Protein AF-A0A396SCF5-F1 (afdb_monomer)

Nearest PDB structures (foldseek):
  2j04-assembly2_D  TM=2.952E-01  e=4.694E+00  Saccharomyces cerevisiae

Structure (mmCIF, N/CA/C/O backbone):
data_AF-A0A396SCF5-F1
#
_entry.id   AF-A0A396SCF5-F1
#
loop_
_atom_site.group_PDB
_atom_site.id
_atom_site.type_symbol
_atom_site.label_atom_id
_atom_site.label_alt_id
_atom_site.label_comp_id
_atom_site.label_asym_id
_atom_site.label_entity_id
_atom_site.label_seq_id
_atom_site.pdbx_PDB_ins_code
_atom_site.Cartn_x
_atom_site.Cartn_y
_atom_site.Cartn_z
_atom_site.occupancy
_atom_site.B_iso_or_equiv
_atom_site.auth_seq_id
_atom_site.auth_comp_id
_atom_site.auth_asym_id
_atom_site.auth_atom_id
_atom_site.pdbx_PDB_model_num
ATOM 1 N N . MET A 1 1 ? 5.633 9.721 -2.299 1.00 67.88 1 MET A N 1
ATOM 2 C CA . MET A 1 1 ? 4.236 10.074 -1.932 1.00 67.88 1 MET A CA 1
ATOM 3 C C . MET A 1 1 ? 4.046 9.865 -0.438 1.00 67.88 1 MET A C 1
ATOM 5 O O . MET A 1 1 ? 4.167 8.734 0.013 1.00 67.88 1 MET A O 1
ATOM 9 N N . ALA A 1 2 ? 3.704 10.906 0.323 1.00 74.06 2 ALA A N 1
ATOM 10 C CA . ALA A 1 2 ? 3.359 10.746 1.736 1.00 74.06 2 ALA A CA 1
ATOM 11 C C . ALA A 1 2 ? 1.937 10.184 1.880 1.00 74.06 2 ALA A C 1
ATOM 13 O O . ALA A 1 2 ? 0.977 10.773 1.382 1.00 74.06 2 ALA A O 1
ATOM 14 N N . ILE A 1 3 ? 1.805 9.040 2.548 1.00 79.25 3 ILE A N 1
ATOM 15 C CA . ILE A 1 3 ? 0.513 8.408 2.808 1.00 79.25 3 ILE A CA 1
ATOM 16 C C . ILE A 1 3 ? -0.052 8.999 4.111 1.00 79.25 3 ILE A C 1
ATOM 18 O O . ILE A 1 3 ? 0.604 8.906 5.148 1.00 79.25 3 ILE A O 1
ATOM 22 N N . PRO A 1 4 ? -1.242 9.620 4.102 1.00 83.75 4 PRO A N 1
ATOM 23 C CA . PRO A 1 4 ? -1.746 10.375 5.247 1.00 83.75 4 PRO A CA 1
ATOM 24 C C . PRO A 1 4 ? -2.433 9.480 6.301 1.00 83.75 4 PRO A C 1
ATOM 26 O O . PRO A 1 4 ? -3.625 9.644 6.565 1.00 83.75 4 PRO A O 1
ATOM 29 N N . PHE A 1 5 ? -1.689 8.562 6.926 1.00 84.38 5 PHE A N 1
ATOM 30 C CA . PHE A 1 5 ? -2.189 7.634 7.963 1.00 84.38 5 PHE A CA 1
ATOM 31 C C . PHE A 1 5 ? -2.769 8.328 9.212 1.00 84.38 5 PHE A C 1
ATOM 33 O O . PHE A 1 5 ? -3.667 7.801 9.879 1.00 84.38 5 PHE A O 1
ATOM 40 N N . ASP A 1 6 ? -2.292 9.539 9.504 1.00 84.94 6 ASP A N 1
ATOM 41 C CA . ASP A 1 6 ? -2.801 10.376 10.593 1.00 84.94 6 ASP A CA 1
ATOM 42 C C . ASP A 1 6 ? -4.240 10.859 10.323 1.00 84.94 6 ASP A C 1
ATOM 44 O O . ASP A 1 6 ? -5.088 10.877 11.215 1.00 84.94 6 ASP A O 1
ATOM 48 N N . LYS A 1 7 ? -4.555 11.154 9.054 1.00 84.88 7 LYS A N 1
ATOM 49 C CA . LYS A 1 7 ? -5.842 11.735 8.637 1.00 84.88 7 LYS A CA 1
ATOM 50 C C . LYS A 1 7 ? -6.851 10.703 8.144 1.00 84.88 7 LYS A C 1
ATOM 52 O O . LYS A 1 7 ? -8.049 10.948 8.241 1.00 84.88 7 LYS A O 1
ATOM 57 N N . TYR A 1 8 ? -6.388 9.577 7.608 1.00 87.50 8 TYR A N 1
ATOM 58 C CA . TYR A 1 8 ? -7.241 8.578 6.966 1.00 87.50 8 TYR A CA 1
ATOM 59 C C . TYR A 1 8 ? -7.003 7.190 7.545 1.00 87.50 8 TYR A C 1
ATOM 61 O O . TYR A 1 8 ? -5.884 6.828 7.904 1.00 87.50 8 TYR A O 1
ATOM 69 N N . THR A 1 9 ? -8.063 6.389 7.594 1.00 88.94 9 THR A N 1
ATOM 70 C CA . THR A 1 9 ? -7.927 4.937 7.744 1.00 88.94 9 THR A CA 1
ATOM 71 C C . THR A 1 9 ? -7.818 4.346 6.350 1.00 88.94 9 THR A C 1
ATOM 73 O O . THR A 1 9 ? -8.712 4.550 5.528 1.00 88.94 9 THR A O 1
ATOM 76 N N . ILE A 1 10 ? -6.718 3.655 6.070 1.00 90.62 10 ILE A N 1
ATOM 77 C CA . ILE A 1 10 ? -6.396 3.212 4.717 1.00 90.62 10 ILE A CA 1
ATOM 78 C C . ILE A 1 10 ? -6.638 1.721 4.610 1.00 90.62 10 ILE A C 1
ATOM 80 O O . ILE A 1 10 ? -6.109 0.936 5.392 1.00 90.62 10 ILE A O 1
ATOM 84 N N . TYR A 1 11 ? -7.424 1.348 3.615 1.00 91.75 11 TYR A N 1
ATOM 85 C CA . TYR A 1 11 ? -7.645 -0.030 3.229 1.00 91.75 11 TYR A CA 1
ATOM 86 C C . TYR A 1 11 ? -7.123 -0.233 1.821 1.00 91.75 11 TYR A C 1
ATOM 88 O O . TYR A 1 11 ? -7.188 0.665 0.979 1.00 91.75 11 TYR A O 1
ATOM 96 N N . ILE A 1 12 ? -6.617 -1.426 1.565 1.00 91.56 12 ILE A N 1
ATOM 97 C CA . ILE A 1 12 ? -6.127 -1.823 0.262 1.00 91.56 12 ILE A CA 1
ATOM 98 C C . ILE A 1 12 ? -6.791 -3.122 -0.173 1.00 91.56 12 ILE A C 1
ATOM 100 O O . ILE A 1 12 ? -7.094 -3.980 0.655 1.00 91.56 12 ILE A O 1
ATOM 104 N N . THR A 1 13 ? -6.990 -3.271 -1.475 1.00 92.00 13 THR A N 1
ATOM 105 C CA . THR A 1 13 ? -7.385 -4.546 -2.082 1.00 92.00 13 THR A CA 1
ATOM 106 C C . THR A 1 13 ? -6.331 -4.986 -3.078 1.00 92.00 13 THR A C 1
ATOM 108 O O . THR A 1 13 ? -5.773 -4.169 -3.819 1.00 92.00 13 THR A O 1
ATOM 111 N N . LEU A 1 14 ? -6.041 -6.280 -3.044 1.00 88.12 14 LEU A N 1
ATOM 112 C CA . LEU A 1 14 ? -5.079 -6.952 -3.912 1.00 88.12 14 LEU A CA 1
ATOM 113 C C . LEU A 1 14 ? -5.829 -7.833 -4.924 1.00 88.12 14 LEU A C 1
ATOM 115 O O . LEU A 1 14 ? -7.055 -7.782 -4.998 1.00 88.12 14 LEU A O 1
ATOM 119 N N . ASP A 1 15 ? -5.103 -8.625 -5.714 1.00 83.94 15 ASP A N 1
ATOM 120 C CA . ASP A 1 15 ? -5.691 -9.491 -6.752 1.00 83.94 15 ASP A CA 1
ATOM 121 C C . ASP A 1 15 ? -6.588 -10.606 -6.188 1.00 83.94 15 ASP A C 1
ATOM 123 O O . ASP A 1 15 ? -7.375 -11.204 -6.913 1.00 83.94 15 ASP A O 1
ATOM 127 N N . ASP A 1 16 ? -6.478 -10.893 -4.893 1.00 84.75 16 ASP A N 1
ATOM 128 C CA . ASP A 1 16 ? -7.262 -11.895 -4.172 1.00 84.75 16 ASP A CA 1
ATOM 129 C C . ASP A 1 16 ? -8.650 -11.407 -3.705 1.00 84.75 16 ASP A C 1
ATOM 131 O O . ASP A 1 16 ? -9.292 -12.101 -2.916 1.00 84.75 16 ASP A O 1
ATOM 135 N N . ASP A 1 17 ? -9.111 -10.232 -4.161 1.00 79.44 17 ASP A N 1
ATOM 136 C CA . ASP A 1 17 ? -10.403 -9.594 -3.810 1.00 79.44 17 ASP A CA 1
ATOM 137 C C . ASP A 1 17 ? -10.619 -9.365 -2.297 1.00 79.44 17 ASP A C 1
ATOM 139 O O . ASP A 1 17 ? -11.686 -8.952 -1.837 1.00 79.44 17 ASP A O 1
ATOM 143 N N . LYS A 1 18 ? -9.581 -9.598 -1.491 1.00 89.00 18 LYS A N 1
ATOM 144 C CA . LYS A 1 18 ? -9.590 -9.382 -0.048 1.00 89.00 18 LYS A CA 1
ATOM 145 C C . LYS A 1 18 ? -9.229 -7.947 0.288 1.00 89.00 18 LYS A C 1
ATOM 147 O O . LYS A 1 18 ? -8.457 -7.286 -0.411 1.00 89.00 18 LYS A O 1
ATOM 152 N N . ILE A 1 19 ? -9.765 -7.493 1.415 1.00 91.19 19 ILE A N 1
ATOM 153 C CA . ILE A 1 19 ? -9.541 -6.157 1.950 1.00 91.19 19 ILE A CA 1
ATOM 154 C C . ILE A 1 19 ? -8.548 -6.259 3.102 1.00 91.19 19 ILE A C 1
ATOM 156 O O . ILE A 1 19 ? -8.726 -7.047 4.031 1.00 91.19 19 ILE A O 1
ATOM 160 N N . TYR A 1 20 ? -7.517 -5.425 3.061 1.00 92.12 20 TYR A N 1
ATOM 161 C CA . TYR A 1 20 ? -6.524 -5.324 4.118 1.00 92.12 20 TYR A CA 1
ATOM 162 C C . TYR A 1 20 ? -6.491 -3.902 4.666 1.00 92.12 20 TYR A C 1
ATOM 164 O O . TYR A 1 20 ? -6.428 -2.944 3.900 1.00 92.12 20 TYR A O 1
ATOM 172 N N . GLU A 1 21 ? -6.507 -3.743 5.984 1.00 92.25 21 GLU A N 1
ATOM 173 C CA . GLU A 1 21 ? -6.212 -2.463 6.629 1.00 92.25 21 GLU A CA 1
ATOM 174 C C . GLU A 1 21 ? -4.699 -2.235 6.595 1.00 92.25 21 GLU A C 1
ATOM 176 O O . GLU A 1 21 ? -3.933 -3.059 7.100 1.00 92.25 21 GLU A O 1
ATOM 181 N N . LEU A 1 22 ? -4.267 -1.128 5.993 1.00 91.56 22 LEU A N 1
ATOM 182 C CA . LEU A 1 22 ? -2.863 -0.746 5.906 1.00 91.56 22 LEU A CA 1
ATOM 183 C C . LEU A 1 22 ? -2.493 0.136 7.103 1.00 91.56 22 LEU A C 1
ATOM 185 O O . LEU A 1 22 ? -3.090 1.195 7.321 1.00 91.56 22 LEU A O 1
ATOM 189 N N . LYS A 1 23 ? -1.483 -0.290 7.859 1.00 90.00 23 LYS A N 1
ATOM 190 C CA . LYS A 1 23 ? -0.909 0.470 8.976 1.00 90.00 23 LYS A CA 1
ATOM 191 C C . LYS A 1 23 ? 0.207 1.395 8.508 1.00 90.00 23 LYS A C 1
ATOM 193 O O . LYS A 1 23 ? 0.735 1.247 7.409 1.00 90.00 23 LYS A O 1
ATOM 198 N N . GLU A 1 24 ? 0.583 2.336 9.370 1.00 87.25 24 GLU A N 1
ATOM 199 C CA . GLU A 1 24 ? 1.639 3.318 9.092 1.00 87.25 24 GLU A CA 1
ATOM 200 C C . GLU A 1 24 ? 3.009 2.668 8.843 1.00 87.25 24 GLU A C 1
ATOM 202 O O . GLU A 1 24 ? 3.787 3.132 8.011 1.00 87.25 24 GLU A O 1
ATOM 207 N N . ASP A 1 25 ? 3.272 1.533 9.490 1.00 86.88 25 ASP A N 1
ATOM 208 C CA . ASP A 1 25 ? 4.456 0.700 9.274 1.00 86.88 25 ASP A CA 1
ATOM 209 C C . ASP A 1 25 ? 4.364 -0.188 8.013 1.00 86.88 25 ASP A C 1
ATOM 211 O O . ASP A 1 25 ? 5.266 -0.978 7.742 1.00 86.88 25 ASP A O 1
ATOM 215 N N . PHE A 1 26 ? 3.307 -0.024 7.209 1.00 85.44 26 PHE A N 1
ATOM 216 C CA . PHE A 1 26 ? 2.968 -0.810 6.017 1.00 85.44 26 PHE A CA 1
ATOM 217 C C . PHE A 1 26 ? 2.584 -2.275 6.278 1.00 85.44 26 PHE A C 1
ATOM 219 O O . PHE A 1 26 ? 2.377 -3.027 5.318 1.00 85.44 26 PHE A O 1
ATOM 226 N N . SER A 1 27 ? 2.410 -2.684 7.539 1.00 87.81 27 SER A N 1
ATOM 227 C CA . SER A 1 27 ? 1.733 -3.946 7.849 1.00 87.81 27 SER A CA 1
ATOM 228 C C . SER A 1 27 ? 0.287 -3.931 7.366 1.00 87.81 27 SER A C 1
ATOM 230 O O . SER A 1 27 ? -0.375 -2.891 7.312 1.00 87.81 27 SER A O 1
ATOM 232 N N . LYS A 1 28 ? -0.199 -5.117 7.004 1.00 90.12 28 LYS A N 1
ATOM 233 C CA . LYS A 1 28 ? -1.527 -5.342 6.435 1.00 90.12 28 LYS A CA 1
ATOM 234 C C . LYS A 1 28 ? -2.269 -6.313 7.326 1.00 90.12 28 LYS A C 1
ATOM 236 O O . LYS A 1 28 ? -1.804 -7.431 7.533 1.00 90.12 28 LYS A O 1
ATOM 241 N N . GLU A 1 29 ? -3.422 -5.900 7.821 1.00 91.12 29 GLU A N 1
ATOM 242 C CA . GLU A 1 29 ? -4.316 -6.785 8.562 1.00 91.12 29 GLU A CA 1
ATOM 243 C C . GLU A 1 29 ? -5.501 -7.144 7.676 1.00 91.12 29 GLU A C 1
ATOM 245 O O . GLU A 1 29 ? -6.197 -6.256 7.189 1.00 91.12 29 GLU A O 1
ATOM 250 N N . LEU A 1 30 ? -5.729 -8.440 7.450 1.00 91.50 30 LEU A N 1
ATOM 251 C CA . LEU A 1 30 ? -6.909 -8.905 6.725 1.00 91.50 30 LEU A CA 1
ATOM 252 C C . LEU A 1 30 ? -8.165 -8.514 7.511 1.00 91.50 30 LEU A C 1
ATOM 254 O O . LEU A 1 30 ? -8.295 -8.857 8.688 1.00 91.50 30 LEU A O 1
ATOM 258 N N . VAL A 1 31 ? -9.095 -7.827 6.854 1.00 90.19 31 VAL A N 1
ATOM 259 C CA . VAL A 1 31 ? -10.373 -7.420 7.441 1.00 90.19 31 VAL A CA 1
ATOM 260 C C . VAL A 1 31 ? -11.531 -7.943 6.601 1.00 90.19 31 VAL A C 1
ATOM 262 O O . VAL A 1 31 ? -11.455 -8.002 5.377 1.00 90.19 31 VAL A O 1
ATOM 265 N N . ASN A 1 32 ? -12.624 -8.314 7.267 1.00 84.38 32 ASN A N 1
ATOM 266 C CA . ASN A 1 32 ? -13.834 -8.775 6.582 1.00 84.38 32 ASN A CA 1
ATOM 267 C C . ASN A 1 32 ? -14.680 -7.610 6.051 1.00 84.38 32 ASN A C 1
ATOM 269 O O . ASN A 1 32 ? -15.403 -7.768 5.073 1.00 84.38 32 ASN A O 1
ATOM 273 N N . GLU A 1 33 ? -14.598 -6.443 6.693 1.00 83.38 33 GLU A N 1
ATOM 274 C CA . GLU A 1 33 ? -15.384 -5.265 6.343 1.00 83.38 33 GLU A CA 1
ATOM 275 C C . GLU A 1 33 ? -14.601 -3.974 6.593 1.00 83.38 33 GLU A C 1
ATOM 277 O O . GLU A 1 33 ? -13.726 -3.892 7.460 1.00 83.38 33 GLU A O 1
ATOM 282 N N . ILE A 1 34 ? -14.929 -2.949 5.809 1.00 84.56 34 ILE A N 1
ATOM 283 C CA . ILE A 1 34 ? -14.358 -1.614 5.945 1.00 84.56 34 ILE A CA 1
ATOM 284 C C . ILE A 1 34 ? -15.060 -0.918 7.109 1.00 84.56 34 ILE A C 1
ATOM 286 O O . ILE A 1 34 ? -16.282 -0.768 7.101 1.00 84.56 34 ILE A O 1
ATOM 290 N N . LYS A 1 35 ? -14.291 -0.449 8.099 1.00 79.50 35 LYS A N 1
ATOM 291 C CA . LYS A 1 35 ? -14.858 0.293 9.232 1.00 79.50 35 LYS A CA 1
ATOM 292 C C . LYS A 1 35 ? -15.594 1.539 8.740 1.00 79.50 35 LYS A C 1
ATOM 294 O O . LYS A 1 35 ? -15.144 2.222 7.814 1.00 79.50 35 LYS A O 1
ATOM 299 N N . VAL A 1 36 ? -16.708 1.849 9.406 1.00 76.81 36 VAL A N 1
ATOM 300 C CA . VAL A 1 36 ? -17.536 3.021 9.105 1.00 76.81 36 VAL A CA 1
ATOM 301 C C . VAL A 1 36 ? -16.668 4.278 9.105 1.00 76.81 36 VAL A C 1
ATOM 303 O O . VAL A 1 36 ? -16.026 4.612 10.102 1.00 76.81 36 VAL A O 1
ATOM 306 N N . SER A 1 37 ? -16.655 4.964 7.964 1.00 79.69 37 SER A N 1
ATOM 307 C CA . SER A 1 37 ? -15.935 6.221 7.777 1.00 79.69 37 SER A CA 1
ATOM 308 C C . SER A 1 37 ? -16.472 7.267 8.750 1.00 79.69 37 SER A C 1
ATOM 310 O O . SER A 1 37 ? -17.681 7.497 8.818 1.00 79.69 37 SER A O 1
ATOM 312 N N . THR A 1 38 ? -15.585 7.906 9.511 1.00 78.62 38 THR A N 1
ATOM 313 C CA . THR A 1 38 ? -15.976 8.980 10.432 1.00 78.62 38 THR A CA 1
ATOM 314 C C . THR A 1 38 ? -15.502 10.328 9.894 1.00 78.62 38 THR A C 1
ATOM 316 O O . THR A 1 38 ? -14.448 10.389 9.265 1.00 78.62 38 THR A O 1
ATOM 319 N N . PRO A 1 39 ? -16.192 11.445 10.189 1.00 76.38 39 PRO A N 1
ATOM 320 C CA . PRO A 1 39 ? -15.746 12.773 9.756 1.00 76.38 39 PRO A CA 1
ATOM 321 C C . PRO A 1 39 ? -14.353 13.152 10.283 1.00 76.38 39 PRO A C 1
ATOM 323 O O . PRO A 1 39 ? -13.657 13.951 9.670 1.00 76.38 39 PRO A O 1
ATOM 326 N N . LYS A 1 40 ? -13.952 12.584 11.432 1.00 78.44 40 LYS A N 1
ATOM 327 C CA . LYS A 1 40 ? -12.632 12.800 12.045 1.00 78.44 40 LYS A CA 1
ATOM 328 C C . LYS A 1 40 ? -11.532 11.956 11.407 1.00 78.44 40 LYS A C 1
ATOM 330 O O . LYS A 1 40 ? -10.383 12.380 11.409 1.00 78.44 40 LYS A O 1
ATOM 335 N N . LYS A 1 41 ? -11.877 10.769 10.908 1.00 80.62 41 LYS A N 1
ATOM 336 C CA . LYS A 1 41 ? -10.949 9.852 10.254 1.00 80.62 41 LYS A CA 1
ATOM 337 C C . LYS A 1 41 ? -11.668 9.162 9.094 1.00 80.62 41 LYS A C 1
ATOM 339 O O . LYS A 1 41 ? -12.236 8.080 9.286 1.00 80.62 41 LYS A O 1
ATOM 344 N N . PRO A 1 42 ? -11.738 9.829 7.930 1.00 87.81 42 PRO A N 1
ATOM 345 C CA . PRO A 1 42 ? -12.354 9.259 6.748 1.00 87.81 42 PRO A CA 1
ATOM 346 C C . PRO A 1 42 ? -11.627 7.999 6.285 1.00 87.81 42 PRO A C 1
ATOM 348 O O . PRO A 1 42 ? -10.414 7.843 6.452 1.00 87.81 42 PRO A O 1
ATOM 351 N N . THR A 1 43 ? -12.391 7.107 5.672 1.00 88.94 43 THR A N 1
ATOM 352 C CA . THR A 1 43 ? -11.867 5.872 5.104 1.00 88.94 43 THR A CA 1
ATOM 353 C C . THR A 1 43 ? -11.421 6.079 3.663 1.00 88.94 43 THR A C 1
ATOM 355 O O . THR A 1 43 ? -12.157 6.642 2.855 1.00 88.94 43 THR A O 1
ATOM 358 N N . LEU A 1 44 ? -10.223 5.599 3.340 1.00 88.38 44 LEU A N 1
ATOM 359 C CA . LEU A 1 44 ? -9.655 5.639 2.002 1.00 88.38 44 LEU A CA 1
ATOM 360 C C . LEU A 1 44 ? -9.370 4.208 1.548 1.00 88.38 44 LEU A C 1
ATOM 362 O O . LEU A 1 44 ? -8.615 3.490 2.197 1.00 88.38 44 LEU A O 1
ATOM 366 N N . LEU A 1 45 ? -10.003 3.790 0.454 1.00 88.62 45 LEU A N 1
ATOM 367 C CA . LEU A 1 45 ? -9.854 2.456 -0.120 1.00 88.62 45 LEU A CA 1
ATOM 368 C C . LEU A 1 45 ? -9.057 2.560 -1.420 1.00 88.62 45 LEU A C 1
ATOM 370 O O . LEU A 1 45 ? -9.466 3.267 -2.339 1.00 88.62 45 LEU A O 1
ATOM 374 N N . LEU A 1 46 ? -7.920 1.874 -1.483 1.00 88.88 46 LEU A N 1
ATOM 375 C CA . LEU A 1 46 ? -7.068 1.805 -2.666 1.00 88.88 46 LEU A CA 1
ATOM 376 C C . LEU A 1 46 ? -7.175 0.418 -3.288 1.00 88.88 46 LEU A C 1
ATOM 378 O O . LEU A 1 46 ? -6.988 -0.595 -2.613 1.00 88.88 46 LEU A O 1
ATOM 382 N N . HIS A 1 47 ? -7.420 0.363 -4.589 1.00 89.81 47 HIS A N 1
ATOM 383 C CA . HIS A 1 47 ? -7.452 -0.902 -5.310 1.00 89.81 47 HIS A CA 1
ATOM 384 C C . HIS A 1 47 ? -6.186 -1.076 -6.133 1.00 89.81 47 HIS A C 1
ATOM 386 O O . HIS A 1 47 ? -5.810 -0.172 -6.881 1.00 89.81 47 HIS A O 1
ATOM 392 N N . LYS A 1 48 ? -5.562 -2.256 -6.069 1.00 89.06 48 LYS A N 1
ATOM 393 C CA . LYS A 1 48 ? -4.433 -2.585 -6.948 1.00 89.06 48 LYS A CA 1
ATOM 394 C C . LYS A 1 48 ? -4.794 -2.388 -8.426 1.00 89.06 48 LYS A C 1
ATOM 396 O O . LYS A 1 48 ? -4.013 -1.807 -9.169 1.00 89.06 48 LYS A O 1
ATOM 401 N N . GLN A 1 49 ? -6.020 -2.737 -8.821 1.00 87.25 49 GLN A N 1
ATOM 402 C CA . GLN A 1 49 ? -6.525 -2.511 -10.182 1.00 87.25 49 GLN A CA 1
ATOM 403 C C . GLN A 1 49 ? -6.487 -1.037 -10.619 1.00 87.25 49 GLN A C 1
ATOM 405 O O . GLN A 1 49 ? -6.236 -0.753 -11.788 1.00 87.25 49 GLN A O 1
ATOM 410 N N . GLN A 1 50 ? -6.697 -0.084 -9.700 1.00 86.94 50 GLN A N 1
ATOM 411 C CA . GLN A 1 50 ? -6.564 1.342 -10.018 1.00 86.94 50 GLN A CA 1
ATOM 412 C C . GLN A 1 50 ? -5.114 1.702 -10.335 1.00 86.94 50 GLN A C 1
ATOM 414 O O . GLN A 1 50 ? -4.874 2.499 -11.241 1.00 86.94 50 GLN A O 1
ATOM 419 N N . LEU A 1 51 ? -4.153 1.105 -9.618 1.00 87.44 51 LEU A N 1
ATOM 420 C CA . LEU A 1 51 ? -2.744 1.267 -9.949 1.00 87.44 51 LEU A CA 1
ATOM 421 C C . LEU A 1 51 ? -2.439 0.646 -11.311 1.00 87.44 51 LEU A C 1
ATOM 423 O O . LEU A 1 51 ? -1.805 1.309 -12.119 1.00 87.44 51 LEU A O 1
ATOM 427 N N . ASP A 1 52 ? -2.882 -0.582 -11.581 1.00 86.38 52 ASP A N 1
ATOM 428 C CA . ASP A 1 52 ? -2.608 -1.248 -12.861 1.00 86.38 52 ASP A CA 1
ATOM 429 C C . ASP A 1 52 ? -3.172 -0.457 -14.053 1.00 86.38 52 ASP A C 1
ATOM 431 O O . ASP A 1 52 ? -2.475 -0.269 -15.048 1.00 86.38 52 ASP A O 1
ATOM 435 N N . TYR A 1 53 ? -4.368 0.123 -13.917 1.00 86.56 53 TYR A N 1
ATOM 436 C CA . TYR A 1 53 ? -4.916 1.043 -14.917 1.00 86.56 53 TYR A CA 1
ATOM 437 C C . TYR A 1 53 ? -4.081 2.328 -15.055 1.00 86.56 53 TYR A C 1
ATOM 439 O O . TYR A 1 53 ? -3.765 2.770 -16.162 1.00 86.56 53 TYR A O 1
ATOM 447 N N . ALA A 1 54 ? -3.686 2.935 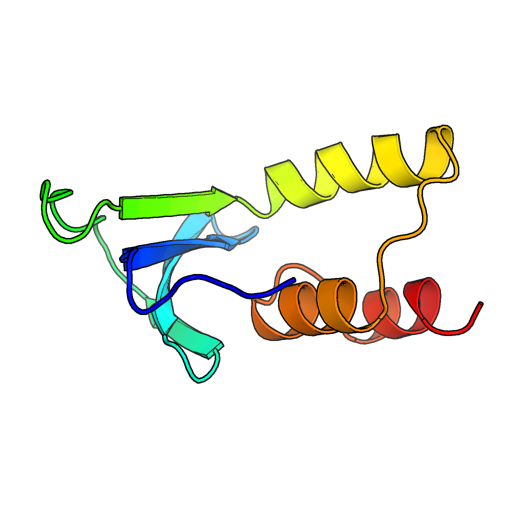-13.932 1.00 86.62 54 ALA A N 1
ATOM 448 C CA . ALA A 1 54 ? -2.875 4.148 -13.937 1.00 86.62 54 ALA A CA 1
ATOM 449 C C . ALA A 1 54 ? -1.466 3.911 -14.511 1.00 86.62 54 ALA A C 1
ATOM 451 O O . ALA A 1 54 ? -0.948 4.786 -15.202 1.00 86.62 54 ALA A O 1
ATOM 452 N N . LYS A 1 55 ? -0.865 2.730 -14.294 1.00 8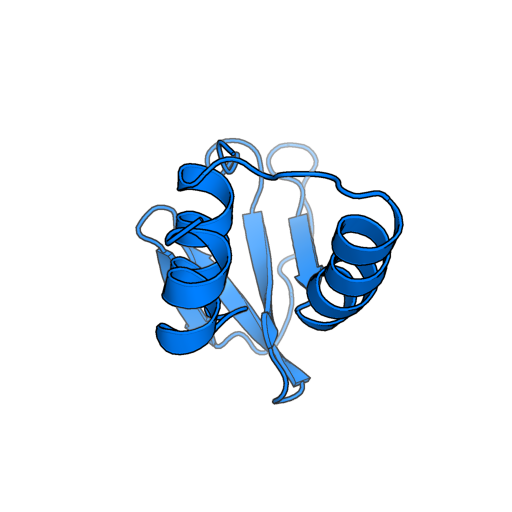4.00 55 LYS A N 1
ATOM 453 C CA . LYS A 1 55 ? 0.436 2.332 -14.859 1.00 84.00 55 LYS A CA 1
ATOM 454 C C . LYS A 1 55 ? 0.429 2.429 -16.379 1.00 84.00 55 LYS A C 1
ATOM 456 O O . LYS A 1 55 ? 1.358 3.013 -16.933 1.00 84.00 55 LYS A O 1
ATOM 461 N N . THR A 1 56 ? -0.609 1.909 -17.039 1.00 83.88 56 THR A N 1
ATOM 462 C CA . THR A 1 56 ? -0.757 2.014 -18.499 1.00 83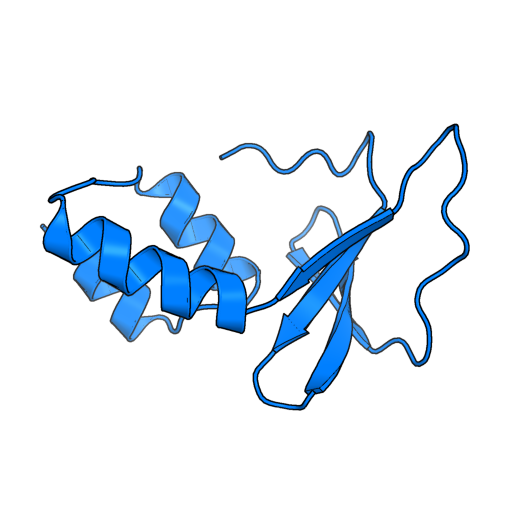.88 56 THR A CA 1
ATOM 463 C C . THR A 1 56 ? -0.700 3.474 -18.931 1.00 83.88 56 THR A C 1
ATOM 465 O O . THR A 1 56 ? 0.113 3.838 -19.778 1.00 83.88 56 THR A O 1
ATOM 468 N N . HIS A 1 57 ? -1.454 4.338 -18.251 1.00 83.81 57 HIS A N 1
ATOM 469 C CA . HIS A 1 57 ? -1.461 5.765 -18.546 1.00 83.81 57 HIS A CA 1
ATOM 470 C C . HIS A 1 57 ? -0.105 6.443 -18.284 1.00 83.81 57 HIS A C 1
ATOM 472 O O . HIS A 1 57 ? 0.320 7.291 -19.073 1.00 83.81 57 HIS A O 1
ATOM 478 N N . TYR A 1 58 ? 0.596 6.071 -17.207 1.00 83.94 58 TYR A N 1
ATOM 479 C CA . TYR A 1 58 ? 1.929 6.593 -16.899 1.00 83.94 58 TYR A CA 1
ATOM 480 C C . TYR A 1 58 ? 2.952 6.209 -17.968 1.00 8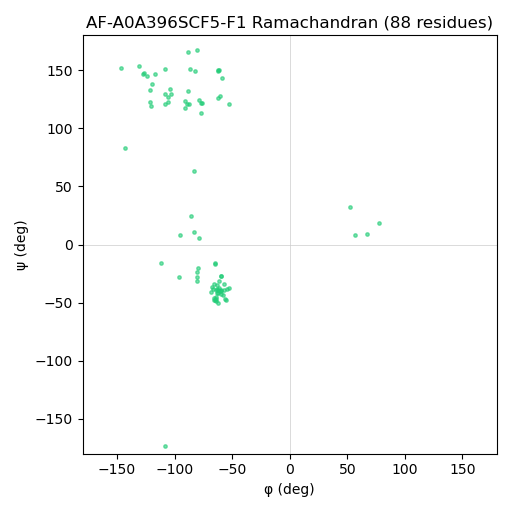3.94 58 TYR A C 1
ATOM 482 O O . TYR A 1 58 ? 3.753 7.051 -18.374 1.00 83.94 58 TYR A O 1
ATOM 490 N N . MET A 1 59 ? 2.898 4.968 -18.455 1.00 78.94 59 MET A N 1
ATOM 491 C CA . MET A 1 59 ? 3.761 4.490 -19.534 1.00 78.94 59 MET A CA 1
ATOM 492 C C . MET A 1 59 ? 3.473 5.213 -20.853 1.00 78.94 59 MET A C 1
ATOM 494 O O . MET A 1 59 ? 4.407 5.706 -21.484 1.00 78.94 59 MET A O 1
ATOM 498 N N . GLU A 1 60 ? 2.202 5.335 -21.243 1.00 84.25 60 GLU A N 1
ATOM 499 C CA . GLU A 1 60 ? 1.799 5.998 -22.492 1.00 84.25 60 GLU A CA 1
ATOM 500 C C . GLU A 1 60 ? 2.164 7.488 -22.512 1.00 84.25 60 GLU A C 1
ATOM 502 O O . GLU A 1 60 ? 2.604 8.009 -23.535 1.00 84.25 60 GLU A O 1
ATOM 507 N N . ASN A 1 61 ? 2.036 8.173 -21.372 1.00 83.44 61 ASN A N 1
ATOM 508 C CA . ASN A 1 61 ? 2.292 9.612 -21.268 1.00 83.44 61 ASN A CA 1
ATOM 509 C C . ASN A 1 61 ? 3.712 9.947 -20.787 1.00 83.44 61 ASN A C 1
ATOM 511 O O . ASN A 1 61 ? 4.007 11.110 -20.516 1.00 83.44 61 ASN A O 1
ATOM 515 N N . SER A 1 62 ? 4.603 8.953 -20.671 1.00 79.81 62 SER A N 1
ATOM 516 C CA . SER A 1 62 ? 5.968 9.129 -20.145 1.00 79.81 62 SER A CA 1
ATOM 517 C C . SER A 1 62 ? 6.019 9.823 -18.772 1.00 79.81 62 SER A C 1
ATOM 519 O O . SER A 1 62 ? 6.972 10.542 -18.457 1.00 79.81 62 SER A O 1
ATOM 521 N N . ILE A 1 63 ? 4.999 9.607 -17.937 1.00 80.44 63 ILE A N 1
ATOM 522 C CA . ILE A 1 63 ? 4.929 10.156 -16.582 1.00 80.44 63 ILE A CA 1
ATOM 523 C C . ILE A 1 63 ? 5.849 9.320 -15.694 1.00 80.44 63 ILE A C 1
ATOM 525 O O . ILE A 1 63 ? 5.594 8.144 -15.433 1.00 80.44 63 ILE A O 1
ATOM 529 N N . LYS A 1 64 ? 6.929 9.935 -15.209 1.00 78.94 64 LYS A N 1
ATOM 530 C CA . LYS A 1 64 ? 7.840 9.314 -14.245 1.00 78.94 64 LYS A CA 1
ATOM 531 C C . LYS A 1 64 ? 7.394 9.650 -12.827 1.00 78.94 64 LYS A C 1
ATOM 533 O O . LYS A 1 64 ? 7.398 10.814 -12.439 1.00 78.94 64 LYS A O 1
ATOM 538 N N . LEU A 1 65 ? 7.027 8.629 -12.059 1.00 82.00 65 LEU A N 1
ATOM 539 C CA . LEU A 1 65 ? 6.822 8.758 -10.618 1.00 82.00 65 LEU A CA 1
ATOM 540 C C . LEU A 1 65 ? 8.164 8.668 -9.885 1.00 82.00 65 LEU A C 1
ATOM 542 O O . LEU A 1 65 ? 9.063 7.941 -10.310 1.00 82.00 65 LEU A O 1
ATOM 546 N N . ASP A 1 66 ? 8.276 9.357 -8.752 1.00 85.81 66 ASP A N 1
ATOM 547 C CA . ASP A 1 66 ? 9.452 9.270 -7.891 1.00 85.81 66 ASP A CA 1
ATOM 548 C C . ASP A 1 66 ? 9.678 7.855 -7.345 1.00 85.81 66 ASP A C 1
ATOM 550 O O . ASP A 1 66 ? 8.735 7.112 -7.046 1.00 85.81 66 ASP A O 1
ATOM 554 N N . LYS A 1 67 ? 10.949 7.519 -7.096 1.00 85.12 67 LYS A N 1
ATOM 555 C CA . LYS A 1 67 ? 11.366 6.244 -6.490 1.00 85.12 67 LYS A CA 1
ATOM 556 C C . LYS A 1 67 ? 10.634 5.937 -5.182 1.00 85.12 67 LYS A C 1
ATOM 558 O O . LYS A 1 67 ? 10.291 4.786 -4.913 1.00 85.12 67 LYS A O 1
ATOM 563 N N . GLU A 1 68 ? 10.377 6.960 -4.369 1.00 87.38 68 GLU A N 1
ATOM 564 C CA . GLU A 1 68 ? 9.636 6.812 -3.114 1.00 87.38 68 GLU A CA 1
ATOM 565 C C . GLU A 1 68 ? 8.199 6.329 -3.355 1.00 87.38 68 GLU A C 1
ATOM 567 O O . GLU A 1 68 ? 7.692 5.483 -2.622 1.00 87.38 68 GLU A O 1
ATOM 572 N N . THR A 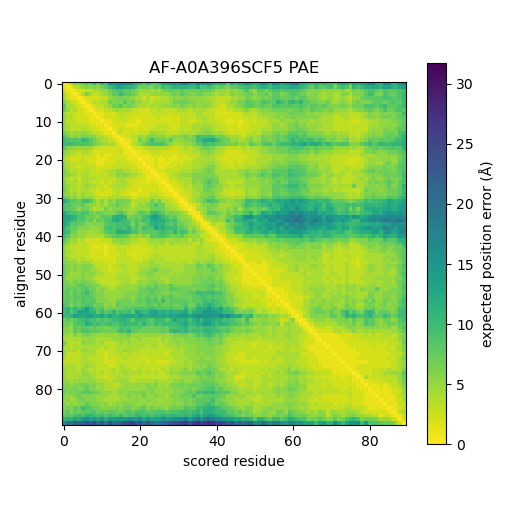1 69 ? 7.545 6.822 -4.406 1.00 87.19 69 THR A N 1
ATOM 573 C CA . THR A 1 69 ? 6.176 6.429 -4.754 1.00 87.19 69 THR A CA 1
ATOM 574 C C . THR A 1 69 ? 6.120 4.958 -5.165 1.00 87.19 69 THR A C 1
ATOM 576 O O . THR A 1 69 ? 5.303 4.212 -4.625 1.00 87.19 69 THR A O 1
ATOM 579 N N . TRP A 1 70 ? 7.046 4.502 -6.013 1.00 87.81 70 TRP A N 1
ATOM 580 C CA . TRP A 1 70 ? 7.161 3.079 -6.356 1.00 87.81 70 TRP A CA 1
ATOM 581 C C . TRP A 1 70 ? 7.484 2.207 -5.142 1.00 87.81 70 TRP A C 1
ATOM 583 O O . TRP A 1 70 ? 6.863 1.165 -4.941 1.00 87.81 70 TRP A O 1
ATOM 593 N N . THR A 1 71 ? 8.389 2.667 -4.275 1.00 88.69 71 THR A N 1
ATOM 594 C CA . THR A 1 71 ? 8.726 1.966 -3.026 1.00 88.69 71 THR A CA 1
ATOM 595 C C . THR A 1 71 ? 7.496 1.803 -2.130 1.00 88.69 71 THR A C 1
ATOM 597 O O . THR A 1 71 ? 7.302 0.748 -1.529 1.00 88.69 71 THR A O 1
ATOM 600 N N . ASN A 1 72 ? 6.634 2.818 -2.054 1.00 89.38 72 ASN A N 1
ATOM 601 C CA . ASN A 1 72 ? 5.402 2.741 -1.277 1.00 89.38 72 ASN A CA 1
ATOM 602 C C . ASN A 1 72 ? 4.400 1.759 -1.888 1.00 89.38 72 ASN A C 1
ATOM 604 O O . ASN A 1 72 ? 3.832 0.967 -1.142 1.00 89.38 72 ASN A O 1
ATOM 608 N N . TYR A 1 73 ? 4.238 1.727 -3.214 1.00 88.44 73 TYR A N 1
ATOM 609 C CA . TYR A 1 73 ? 3.410 0.708 -3.872 1.00 88.44 73 TYR A CA 1
ATOM 610 C C . TYR A 1 73 ? 3.927 -0.715 -3.634 1.00 88.44 73 TYR A C 1
ATOM 612 O O . TYR A 1 73 ? 3.126 -1.625 -3.409 1.00 88.44 73 TYR A O 1
ATOM 620 N N . TYR A 1 74 ? 5.248 -0.906 -3.605 1.00 90.31 74 TYR A N 1
ATOM 621 C CA . TYR A 1 74 ? 5.853 -2.192 -3.257 1.00 90.31 74 TYR A CA 1
ATOM 622 C C . TYR A 1 74 ? 5.535 -2.587 -1.813 1.00 90.31 74 TYR A C 1
ATOM 624 O O . TYR A 1 74 ? 5.041 -3.684 -1.560 1.00 90.31 74 TYR A O 1
ATOM 632 N N . LYS A 1 75 ? 5.717 -1.670 -0.856 1.00 88.69 75 LYS A N 1
ATOM 633 C CA . LYS A 1 75 ? 5.369 -1.913 0.554 1.00 88.69 75 LYS A CA 1
ATOM 634 C C . LYS A 1 75 ? 3.874 -2.215 0.734 1.00 88.69 75 LYS A C 1
ATOM 636 O O . LYS A 1 75 ? 3.508 -3.147 1.450 1.00 88.69 75 LYS A O 1
ATOM 641 N N . MET A 1 76 ? 3.003 -1.512 0.006 1.00 88.19 76 MET A N 1
ATOM 642 C CA . MET A 1 76 ? 1.563 -1.801 -0.067 1.00 88.19 76 MET A CA 1
ATOM 643 C C . MET A 1 76 ? 1.250 -3.160 -0.710 1.00 88.19 76 MET A C 1
ATOM 645 O O . MET A 1 76 ? 0.170 -3.699 -0.499 1.00 88.19 76 MET A O 1
ATOM 649 N N . GLY A 1 77 ? 2.195 -3.790 -1.408 1.00 86.94 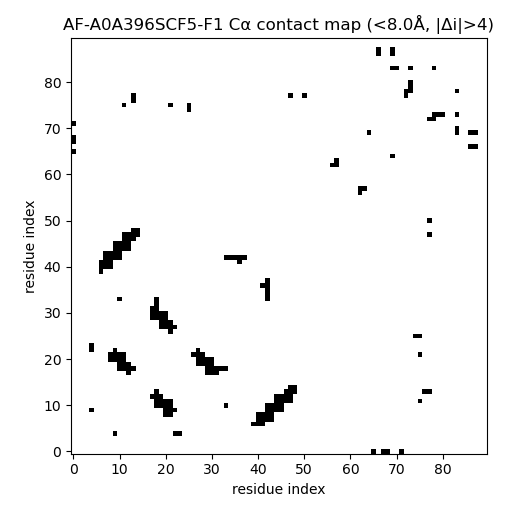77 GLY A N 1
ATOM 650 C CA . GLY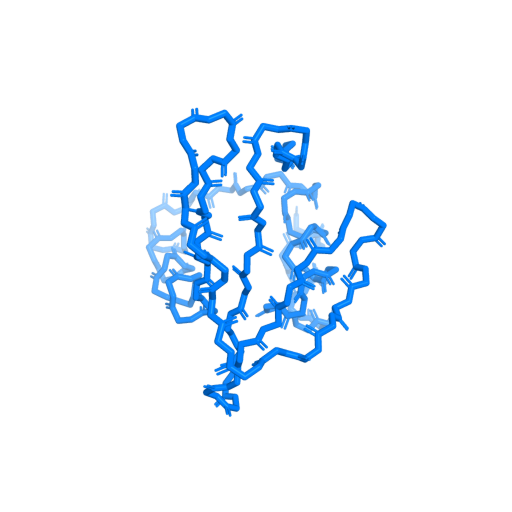 A 1 77 ? 2.000 -5.069 -2.096 1.00 86.94 77 GLY A CA 1
ATOM 651 C C . GLY A 1 77 ? 1.245 -4.944 -3.414 1.00 86.94 77 GLY A C 1
ATOM 652 O O . GLY A 1 77 ? 0.715 -5.935 -3.896 1.00 86.94 77 GLY A O 1
ATOM 653 N N . PHE A 1 78 ? 1.174 -3.740 -3.985 1.00 88.75 78 PHE A N 1
ATOM 654 C CA . PHE A 1 78 ? 0.558 -3.518 -5.295 1.00 88.75 78 PHE A CA 1
ATOM 655 C C . PHE A 1 78 ? 1.483 -3.881 -6.451 1.00 88.75 78 PHE A C 1
ATOM 657 O O . PHE A 1 78 ? 1.008 -4.145 -7.553 1.00 88.75 78 PHE A O 1
ATOM 664 N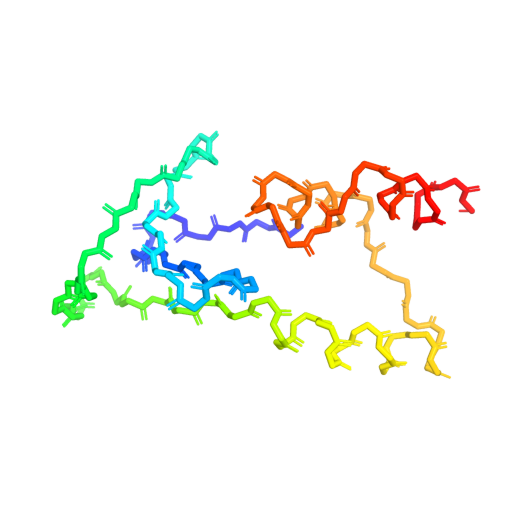 N . ILE A 1 79 ? 2.791 -3.864 -6.206 1.00 88.62 79 ILE A N 1
ATOM 665 C CA . ILE A 1 79 ? 3.809 -4.254 -7.175 1.00 88.62 79 ILE A CA 1
ATOM 666 C C . ILE A 1 79 ? 4.788 -5.223 -6.526 1.00 88.62 79 ILE A C 1
ATOM 668 O O . ILE A 1 79 ? 5.005 -5.202 -5.311 1.00 88.62 79 ILE A O 1
ATOM 672 N N . THR A 1 80 ? 5.397 -6.050 -7.356 1.00 88.12 80 THR A N 1
ATOM 673 C CA . THR A 1 80 ? 6.460 -6.971 -6.963 1.00 88.12 80 THR A CA 1
ATOM 674 C C . THR A 1 80 ? 7.814 -6.265 -6.864 1.00 88.12 80 THR A C 1
ATOM 676 O O . THR A 1 80 ? 7.992 -5.136 -7.323 1.00 88.12 80 THR A O 1
ATOM 679 N N . LEU A 1 81 ? 8.802 -6.940 -6.267 1.00 87.94 81 LEU A N 1
ATOM 680 C CA . LEU A 1 81 ? 10.177 -6.433 -6.228 1.00 87.94 81 LEU A CA 1
ATOM 681 C C . LEU A 1 81 ? 10.779 -6.307 -7.639 1.00 87.94 81 LEU A C 1
ATOM 683 O O . LEU A 1 81 ? 11.533 -5.374 -7.884 1.00 87.94 81 LEU A O 1
ATOM 687 N N . MET A 1 82 ? 10.423 -7.216 -8.557 1.00 86.75 82 MET A N 1
ATOM 688 C CA . MET A 1 82 ? 10.852 -7.144 -9.960 1.00 86.75 82 MET A CA 1
ATOM 689 C C . MET A 1 82 ? 10.324 -5.875 -10.627 1.00 86.75 82 MET A C 1
ATOM 691 O O . MET A 1 82 ? 11.111 -5.107 -11.168 1.00 86.75 82 MET A O 1
ATOM 695 N N . GLU A 1 83 ? 9.022 -5.605 -10.497 1.00 85.56 83 GLU A N 1
ATOM 696 C CA . GLU A 1 83 ? 8.422 -4.374 -11.024 1.00 85.56 83 GLU A CA 1
ATOM 697 C C . GLU A 1 83 ? 9.060 -3.123 -10.405 1.00 85.56 83 GLU A C 1
ATOM 699 O O . GLU A 1 83 ? 9.349 -2.159 -11.109 1.00 85.56 83 GLU A O 1
ATOM 704 N N . LEU A 1 84 ? 9.315 -3.124 -9.090 1.00 87.75 84 LEU A N 1
ATOM 705 C CA . LEU A 1 84 ? 9.991 -2.005 -8.430 1.00 87.75 84 LEU A CA 1
ATOM 706 C C . LEU A 1 84 ? 11.372 -1.734 -9.043 1.00 87.75 84 LEU A C 1
ATOM 708 O O . LEU A 1 84 ? 11.723 -0.571 -9.249 1.00 87.75 84 LEU A O 1
ATOM 712 N N . ASP A 1 85 ? 12.152 -2.778 -9.325 1.00 85.88 85 ASP A N 1
ATOM 713 C CA . ASP A 1 85 ? 13.463 -2.630 -9.958 1.00 85.88 85 ASP A CA 1
ATOM 714 C C . ASP A 1 85 ? 13.323 -2.053 -11.373 1.00 85.88 85 ASP A C 1
ATOM 716 O O . ASP A 1 85 ? 13.939 -1.036 -11.677 1.00 85.88 85 ASP A O 1
ATOM 720 N N . GLU A 1 86 ? 12.407 -2.579 -12.191 1.00 85.31 86 GLU A N 1
ATOM 721 C CA . GLU A 1 86 ? 12.152 -2.067 -13.546 1.00 85.31 86 GLU A CA 1
ATOM 722 C C . GLU A 1 86 ? 11.782 -0.575 -13.567 1.00 85.31 86 GLU A C 1
ATOM 724 O O . GLU A 1 86 ? 12.231 0.175 -14.440 1.00 85.31 86 GLU A O 1
ATOM 729 N N . PHE A 1 87 ? 10.989 -0.119 -12.593 1.00 80.06 87 PHE A N 1
ATOM 730 C CA . PHE A 1 87 ? 10.573 1.280 -12.499 1.00 80.06 87 PHE A CA 1
ATOM 731 C C . PHE A 1 87 ? 11.634 2.210 -11.901 1.00 80.06 87 PHE A C 1
ATOM 733 O O . PHE A 1 87 ? 11.545 3.425 -12.093 1.00 80.06 87 PHE A O 1
ATOM 740 N N . THR A 1 88 ? 12.616 1.677 -11.169 1.00 77.50 88 THR A N 1
ATOM 741 C CA . THR A 1 88 ? 13.617 2.483 -10.449 1.00 77.50 88 THR A CA 1
ATOM 742 C C . THR A 1 88 ? 15.034 2.381 -11.014 1.00 77.50 88 THR A C 1
ATOM 744 O O . THR A 1 88 ? 15.845 3.260 -10.725 1.00 77.50 88 THR A O 1
ATOM 747 N N . SER A 1 89 ? 15.320 1.386 -11.855 1.00 69.88 89 SER A N 1
ATOM 748 C CA . SER A 1 89 ? 16.614 1.151 -12.515 1.00 69.88 89 SER A CA 1
ATOM 749 C C . SER A 1 89 ? 16.795 1.934 -13.831 1.00 69.88 89 SER A C 1
ATOM 751 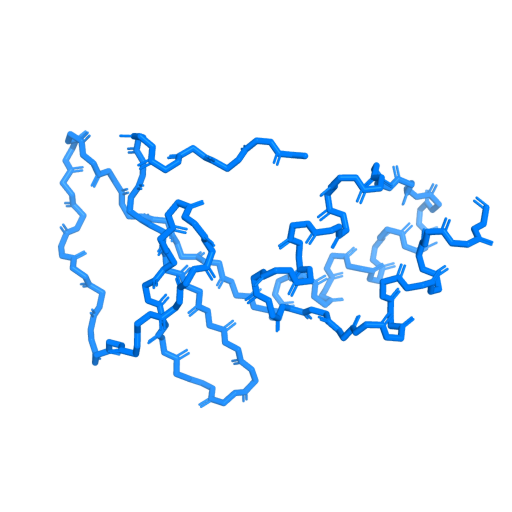O O . SER A 1 89 ? 17.586 1.526 -14.682 1.00 69.88 89 SER A O 1
ATOM 753 N N . LYS A 1 90 ? 16.090 3.060 -14.027 1.00 53.72 90 LYS A N 1
ATOM 754 C CA . LYS A 1 90 ? 16.087 3.825 -15.290 1.00 53.72 90 LYS A CA 1
ATOM 755 C C . LYS A 1 90 ? 16.543 5.275 -15.163 1.00 53.72 90 LYS A C 1
ATOM 757 O O . LYS A 1 90 ? 16.067 5.970 -14.240 1.00 53.72 90 LYS A O 1
#

Secondary structure (DSSP, 8-state):
----TTT-EEEEE-TTS-EEEEPTTS-EEEESSPPPPBTTB-EEEEEHHHHHHHHHHHHHTT-PPPHHHHHHHHHHTSS-HHHHHHHH--

Mean predicted aligned error: 5.68 Å

pLDDT: mean 85.14, std 5.86, range [53.72, 92.25]

Radius of gyration: 13.85 Å; Cα contacts (8 Å, |Δi|>4): 108; chains: 1; bounding box: 34×25×34 Å

Foldseek 3Di:
DDDPQVAEFEWEDEPVRWIWTQDPVLDTHTDPDDPDADPRYGYHYYYLVVVVVVVVVCVVVVPQDDLVVLVSCVSNVSDDPVVSCVNPVD

Solvent-accessible surface area (backbone atoms only — not comparable to full-atom values): 5363 Å² total; per-residue (Å²): 102,89,76,60,59,92,55,31,46,40,33,37,30,52,97,80,79,48,42,24,42,49,44,88,88,48,51,69,45,84,43,96,68,82,72,83,62,35,98,85,41,39,62,44,80,46,48,36,67,59,50,58,57,47,49,54,52,28,63,78,66,70,55,80,74,56,63,59,38,49,52,48,38,35,58,72,60,66,41,49,72,67,55,44,46,70,72,59,77,113

Organism: NCBI:txid2304605

Sequence (90 aa):
MAIPFDKYTIYITLDDDKIYELKEDFSKELVNEIKVSTPKKPTLLLHKQQLDYAKTHYMENSIKLDKETWTNYYKMGFITLMELDEFTSK